Protein AF-A0A8T6VA55-F1 (afdb_monomer_lite)

Structure (mmCIF, N/CA/C/O backbone):
data_AF-A0A8T6VA55-F1
#
_entry.id   AF-A0A8T6VA55-F1
#
loop_
_atom_site.group_PDB
_atom_site.id
_atom_site.type_symbol
_atom_site.label_atom_id
_atom_site.label_alt_id
_atom_site.label_comp_id
_atom_site.label_asym_id
_atom_site.label_entity_id
_atom_site.label_seq_id
_atom_site.pdbx_PDB_ins_code
_atom_site.Cartn_x
_atom_site.Cartn_y
_atom_site.Cartn_z
_atom_site.occupancy
_atom_site.B_iso_or_equiv
_atom_site.auth_seq_id
_atom_site.auth_comp_id
_atom_site.auth_asym_id
_atom_site.auth_atom_id
_atom_site.pdbx_PDB_model_num
ATOM 1 N N . MET A 1 1 ? -7.781 -6.077 17.265 1.00 88.12 1 MET A N 1
ATOM 2 C CA . MET A 1 1 ? -7.934 -4.712 17.825 1.00 88.12 1 MET A CA 1
ATOM 3 C C . MET A 1 1 ? -7.706 -3.716 16.702 1.00 88.12 1 MET A C 1
ATOM 5 O O . MET A 1 1 ? -6.764 -3.920 15.947 1.00 88.12 1 MET A O 1
ATOM 9 N N . VAL A 1 2 ? -8.548 -2.685 16.577 1.00 96.50 2 VAL A N 1
ATOM 10 C CA . VAL A 1 2 ? -8.333 -1.606 15.598 1.00 96.50 2 VAL A CA 1
ATOM 11 C C . VAL A 1 2 ? -7.537 -0.477 16.244 1.00 96.50 2 VAL A C 1
ATOM 13 O O . VAL A 1 2 ? -7.795 -0.072 17.377 1.00 96.50 2 VAL A O 1
ATOM 16 N N . LEU A 1 3 ? -6.550 0.008 15.507 1.00 97.50 3 LEU A N 1
ATOM 17 C CA . LEU A 1 3 ? -5.638 1.072 15.885 1.00 97.50 3 LEU A CA 1
ATOM 18 C C . LEU A 1 3 ? -5.866 2.310 15.018 1.00 97.50 3 LEU A C 1
ATOM 20 O O . LEU A 1 3 ? -6.436 2.216 13.934 1.00 97.50 3 LEU A O 1
ATOM 24 N N . LYS A 1 4 ? -5.369 3.459 15.471 1.00 97.81 4 LYS A N 1
ATOM 25 C CA . LYS A 1 4 ? -5.382 4.737 14.760 1.00 97.81 4 LYS A CA 1
ATOM 26 C C . LYS A 1 4 ? -4.024 5.421 14.855 1.00 97.81 4 LYS A C 1
ATOM 28 O O . LYS A 1 4 ? -3.450 5.500 15.941 1.00 97.81 4 LYS A O 1
ATOM 33 N N . SER A 1 5 ? -3.524 5.949 13.739 1.00 97.69 5 SER A N 1
ATOM 34 C CA . SER A 1 5 ? -2.289 6.735 13.720 1.00 97.69 5 SER A CA 1
ATOM 35 C C . SER A 1 5 ? -2.478 8.102 14.384 1.00 97.69 5 SER A C 1
ATOM 37 O O . SER A 1 5 ? -3.449 8.824 14.127 1.00 97.69 5 SER A O 1
ATOM 39 N N . THR A 1 6 ? -1.526 8.494 15.226 1.00 96.88 6 THR A N 1
ATOM 40 C CA . THR A 1 6 ? -1.545 9.805 15.900 1.00 96.88 6 THR A CA 1
ATOM 41 C C . THR A 1 6 ? -0.960 10.926 15.043 1.00 96.88 6 THR A C 1
ATOM 43 O O . THR A 1 6 ? -1.236 12.100 15.296 1.00 96.88 6 THR A O 1
ATOM 46 N N . GLU A 1 7 ? -0.229 10.572 13.988 1.00 97.06 7 GLU A N 1
ATOM 47 C CA . GLU A 1 7 ? 0.457 11.474 13.066 1.00 97.06 7 GLU A CA 1
ATOM 48 C C . GLU A 1 7 ? 0.490 10.912 11.635 1.00 97.06 7 GLU A C 1
ATOM 50 O O . GLU A 1 7 ? 0.012 9.806 11.365 1.00 97.06 7 GLU A O 1
ATOM 55 N N . THR A 1 8 ? 1.039 11.693 10.705 1.00 97.12 8 THR A N 1
ATOM 56 C CA . THR A 1 8 ? 1.356 11.212 9.356 1.00 97.12 8 THR A CA 1
ATOM 57 C C . THR A 1 8 ? 2.496 10.203 9.433 1.00 97.12 8 THR A C 1
ATOM 59 O O . THR A 1 8 ? 3.525 10.472 10.050 1.00 97.12 8 THR A O 1
ATOM 62 N N . LEU A 1 9 ? 2.330 9.061 8.773 1.00 97.06 9 LEU A N 1
ATOM 63 C CA . LEU A 1 9 ? 3.313 7.986 8.742 1.00 97.06 9 LEU A CA 1
ATOM 64 C C . LEU A 1 9 ? 3.917 7.880 7.349 1.00 97.06 9 LEU A C 1
ATOM 66 O O . LEU A 1 9 ? 3.194 7.805 6.357 1.00 97.06 9 LEU A O 1
ATOM 70 N N . THR A 1 10 ? 5.241 7.815 7.277 1.00 96.31 10 THR A N 1
ATOM 71 C CA . THR A 1 10 ? 5.936 7.302 6.096 1.00 96.31 10 THR A CA 1
ATOM 72 C C . THR A 1 10 ? 6.077 5.796 6.272 1.00 96.31 10 THR A C 1
ATOM 74 O O . THR A 1 10 ? 6.850 5.348 7.110 1.00 96.31 10 THR A O 1
ATOM 77 N N . LEU A 1 11 ? 5.319 5.017 5.501 1.00 95.81 11 LEU A N 1
ATOM 78 C CA . LEU A 1 11 ? 5.334 3.550 5.580 1.00 95.81 11 LEU A CA 1
ATOM 79 C C . LEU A 1 11 ? 6.507 2.944 4.805 1.00 95.81 11 LEU A C 1
ATOM 81 O O . LEU A 1 11 ? 6.973 1.850 5.106 1.00 95.81 11 LEU A O 1
ATOM 85 N N . TRP A 1 12 ? 6.963 3.645 3.768 1.00 95.25 12 TRP A N 1
ATOM 86 C CA . TRP A 1 12 ? 8.089 3.238 2.940 1.00 95.25 12 TRP A CA 1
ATOM 87 C C . TRP A 1 12 ? 8.640 4.442 2.187 1.00 95.25 12 TRP A C 1
ATOM 89 O O . TRP A 1 12 ? 7.874 5.282 1.713 1.00 95.25 12 TRP A O 1
ATOM 99 N N . ARG A 1 13 ? 9.965 4.522 2.060 1.00 94.19 13 ARG A N 1
ATOM 100 C CA . ARG A 1 13 ? 10.652 5.555 1.283 1.00 94.19 13 ARG A CA 1
ATOM 101 C C . ARG A 1 13 ? 11.931 4.994 0.675 1.00 94.19 13 ARG A C 1
ATOM 103 O O . ARG A 1 13 ? 12.723 4.349 1.355 1.00 94.19 13 ARG A O 1
ATOM 110 N N . THR A 1 14 ? 12.141 5.285 -0.601 1.00 92.81 14 THR A N 1
ATOM 111 C CA . THR A 1 14 ? 13.383 5.045 -1.343 1.00 92.81 14 THR A CA 1
ATOM 112 C C . THR A 1 14 ? 13.629 6.214 -2.295 1.00 92.81 14 THR A C 1
ATOM 114 O O . THR A 1 14 ? 12.806 7.120 -2.397 1.00 92.81 14 THR A O 1
ATOM 117 N N . GLU A 1 15 ? 14.731 6.179 -3.041 1.00 92.00 15 GLU A N 1
ATOM 118 C CA . GLU A 1 15 ? 14.991 7.141 -4.123 1.00 92.00 15 GLU A CA 1
ATOM 119 C C . GLU A 1 15 ? 13.915 7.103 -5.218 1.00 92.00 15 GLU A C 1
ATOM 121 O O . GLU A 1 15 ? 13.651 8.117 -5.854 1.00 92.00 15 GLU A O 1
ATOM 126 N N . ARG A 1 16 ? 13.269 5.946 -5.423 1.00 93.44 16 ARG A N 1
ATOM 127 C CA . ARG A 1 16 ? 12.264 5.754 -6.476 1.00 93.44 16 ARG A CA 1
ATOM 128 C C . ARG A 1 16 ? 10.835 5.958 -6.013 1.00 93.44 16 ARG A C 1
ATOM 130 O O . ARG A 1 16 ? 9.933 5.883 -6.834 1.00 93.44 16 ARG A O 1
ATOM 137 N N . GLY A 1 17 ? 10.577 6.162 -4.729 1.00 95.62 17 GLY A N 1
ATOM 138 C CA . GLY A 1 17 ? 9.196 6.326 -4.311 1.00 95.62 17 GLY A CA 1
ATOM 139 C C . GLY A 1 17 ? 8.979 6.407 -2.823 1.00 95.62 17 GLY A C 1
ATOM 140 O O . GLY A 1 17 ? 9.885 6.228 -2.008 1.00 95.62 17 GLY A O 1
ATOM 141 N N . ILE A 1 18 ? 7.729 6.683 -2.489 1.00 97.19 18 ILE A N 1
ATOM 142 C CA . ILE A 1 18 ? 7.281 6.887 -1.129 1.00 97.19 18 ILE A CA 1
ATOM 143 C C . ILE A 1 18 ? 5.825 6.454 -0.968 1.00 97.19 18 ILE A C 1
ATOM 145 O O . ILE A 1 18 ? 4.995 6.671 -1.852 1.00 97.19 18 ILE A O 1
ATOM 149 N N . ILE A 1 19 ? 5.527 5.855 0.182 1.00 97.88 19 ILE A N 1
ATOM 150 C CA . ILE A 1 19 ? 4.168 5.596 0.651 1.00 97.88 19 ILE A CA 1
ATOM 151 C C . ILE A 1 19 ? 3.978 6.341 1.966 1.00 97.88 19 ILE A C 1
ATOM 153 O O . ILE A 1 19 ? 4.733 6.142 2.921 1.00 97.88 19 ILE A O 1
ATOM 157 N N . GLU A 1 20 ? 2.954 7.186 2.010 1.00 97.69 20 GLU A N 1
ATOM 158 C CA . GLU A 1 20 ? 2.579 7.962 3.191 1.00 97.69 20 GLU A CA 1
ATOM 159 C C . GLU A 1 20 ? 1.092 7.797 3.498 1.00 97.69 20 GLU A C 1
ATOM 161 O O . GLU A 1 20 ? 0.263 7.768 2.588 1.00 97.69 20 GLU A O 1
ATOM 166 N N . THR A 1 21 ? 0.754 7.753 4.784 1.00 97.94 21 THR A N 1
ATOM 167 C CA . THR A 1 21 ? -0.624 7.827 5.283 1.00 97.94 21 THR A CA 1
ATOM 168 C C . THR A 1 21 ? -0.768 9.007 6.224 1.00 97.94 21 THR A C 1
ATOM 170 O O . THR A 1 21 ? 0.132 9.291 7.011 1.00 97.94 21 THR A O 1
ATOM 173 N N . SER A 1 22 ? -1.899 9.696 6.182 1.00 97.44 22 SER A N 1
ATOM 174 C CA . SER A 1 22 ? -2.179 10.826 7.056 1.00 97.44 22 SER A CA 1
ATOM 175 C C . SER A 1 22 ? -2.389 10.384 8.503 1.00 97.44 22 SER A C 1
ATOM 177 O O . SER A 1 22 ? -2.628 9.209 8.804 1.00 97.44 22 SER A O 1
ATOM 179 N N . ARG A 1 23 ? -2.397 11.370 9.400 1.00 97.06 23 ARG A N 1
ATOM 180 C CA . ARG A 1 23 ? -2.996 11.233 10.731 1.00 97.06 23 ARG A CA 1
ATOM 181 C C . ARG A 1 23 ? -4.416 10.655 10.641 1.00 97.06 23 ARG A C 1
ATOM 183 O O . ARG A 1 23 ? -5.108 10.874 9.643 1.00 97.06 23 ARG A O 1
ATOM 190 N N . ASN A 1 24 ? -4.832 9.967 11.704 1.00 96.94 24 ASN A N 1
ATOM 191 C CA . ASN A 1 24 ? -6.124 9.297 11.851 1.00 96.94 24 ASN A CA 1
ATOM 192 C C . ASN A 1 24 ? -6.327 8.102 10.911 1.00 96.94 24 ASN A C 1
ATOM 194 O O . ASN A 1 24 ? -7.449 7.643 10.750 1.00 96.94 24 ASN A O 1
ATOM 198 N N . THR A 1 25 ? -5.265 7.569 10.307 1.00 97.94 25 THR A N 1
ATOM 199 C CA . THR A 1 25 ? -5.362 6.332 9.525 1.00 97.94 25 THR A CA 1
ATOM 200 C C . THR A 1 25 ? -5.632 5.169 10.468 1.00 97.94 25 THR A C 1
ATOM 202 O O . THR A 1 25 ? -4.888 4.968 11.431 1.00 97.94 25 THR A O 1
ATOM 205 N N . LEU A 1 26 ? -6.688 4.409 10.193 1.00 98.25 26 LEU A N 1
ATOM 206 C CA . LEU A 1 26 ? -6.997 3.183 10.907 1.00 98.25 26 LEU A CA 1
ATOM 207 C C . LEU A 1 26 ? -6.053 2.067 10.472 1.00 98.25 26 LEU A C 1
ATOM 209 O O . LEU A 1 26 ? -5.676 1.985 9.301 1.00 98.25 26 LEU A O 1
ATOM 213 N N . ALA A 1 27 ? -5.697 1.195 11.408 1.00 97.75 27 ALA A N 1
ATOM 214 C CA . ALA A 1 27 ? -4.844 0.049 11.154 1.00 97.75 27 ALA A CA 1
ATOM 215 C C . ALA A 1 27 ? -5.334 -1.195 11.904 1.00 97.75 27 ALA A C 1
ATOM 217 O O . ALA A 1 27 ? -5.744 -1.114 13.062 1.00 97.75 27 ALA A O 1
ATOM 218 N N . ILE A 1 28 ? -5.251 -2.355 11.260 1.00 96.88 28 ILE A N 1
ATOM 219 C CA . ILE A 1 28 ? -5.388 -3.666 11.901 1.00 96.88 28 ILE A CA 1
ATOM 220 C C . ILE A 1 28 ? -4.027 -4.358 11.805 1.00 96.88 28 ILE A C 1
ATOM 222 O O . ILE A 1 28 ? -3.540 -4.541 10.687 1.00 96.88 28 ILE A O 1
ATOM 226 N N . PRO A 1 29 ? -3.390 -4.709 12.937 1.00 94.75 29 PRO A N 1
ATOM 227 C CA . PRO A 1 29 ? -2.166 -5.503 12.935 1.00 94.75 29 PRO A CA 1
ATOM 228 C C . PRO A 1 29 ? -2.357 -6.830 12.200 1.00 94.75 29 PRO A C 1
ATOM 230 O O . PRO A 1 29 ? -3.365 -7.507 12.398 1.00 94.75 29 PRO A O 1
ATOM 233 N N . LEU A 1 30 ? -1.376 -7.208 11.383 1.00 90.81 30 LEU A N 1
ATOM 234 C CA . LEU A 1 30 ? -1.287 -8.536 10.786 1.00 90.81 30 LEU A CA 1
ATOM 235 C C . LEU A 1 30 ? -0.238 -9.351 11.531 1.00 90.81 30 LEU A C 1
ATOM 237 O O . LEU A 1 30 ? 0.942 -8.990 11.548 1.00 90.81 30 LEU A O 1
ATOM 241 N N . GLU A 1 31 ? -0.677 -10.460 12.114 1.00 85.56 31 GLU A N 1
ATOM 242 C CA . GLU A 1 31 ? 0.183 -11.394 12.829 1.00 85.56 31 GLU A CA 1
ATOM 243 C C . GLU A 1 31 ? 0.430 -12.651 11.991 1.00 85.56 31 GLU A C 1
ATOM 245 O O . GLU A 1 31 ? -0.489 -13.227 11.408 1.00 85.56 31 GLU A O 1
ATOM 250 N N . LEU A 1 32 ? 1.688 -13.079 11.930 1.00 77.94 32 LEU A N 1
ATOM 251 C CA . LEU A 1 32 ? 2.113 -14.330 11.318 1.00 77.94 32 LEU A CA 1
ATOM 252 C C . LEU A 1 32 ? 3.119 -15.012 12.250 1.00 77.94 32 LEU A C 1
ATOM 254 O O . LEU A 1 32 ? 4.078 -14.378 12.681 1.00 77.94 32 LEU A O 1
ATOM 258 N N . ASP A 1 33 ? 2.911 -16.296 12.558 1.00 78.50 33 ASP A N 1
ATOM 259 C CA . ASP A 1 33 ? 3.751 -17.063 13.494 1.00 78.50 33 ASP A CA 1
ATOM 260 C C . ASP A 1 33 ? 3.975 -16.327 14.843 1.00 78.50 33 ASP A C 1
ATOM 262 O O . ASP A 1 33 ? 5.105 -16.222 15.329 1.00 78.50 33 ASP A O 1
ATOM 266 N N . ASP A 1 34 ? 2.896 -15.773 15.418 1.00 78.62 34 ASP A N 1
ATOM 267 C CA . ASP A 1 34 ? 2.873 -14.984 16.667 1.00 78.62 34 ASP A CA 1
ATOM 268 C C . ASP A 1 34 ? 3.738 -13.705 16.643 1.00 78.62 34 ASP A C 1
ATOM 270 O O . ASP A 1 34 ? 4.167 -13.192 17.683 1.00 78.62 34 ASP A O 1
ATOM 274 N N . ARG A 1 35 ? 4.027 -13.174 15.449 1.00 81.75 35 ARG A N 1
ATOM 275 C CA . ARG A 1 35 ? 4.759 -11.916 15.250 1.00 81.75 35 ARG A CA 1
ATOM 276 C C . ARG A 1 35 ? 3.945 -10.950 14.417 1.00 81.75 35 ARG A C 1
ATOM 278 O O . ARG A 1 35 ? 3.377 -11.331 13.400 1.00 81.75 35 ARG A O 1
ATOM 285 N N . GLN A 1 36 ? 3.947 -9.681 14.808 1.00 86.81 36 GLN A N 1
ATOM 286 C CA . GLN A 1 36 ? 3.352 -8.632 13.994 1.00 86.81 36 GLN A CA 1
ATOM 287 C C . GLN A 1 36 ? 4.261 -8.326 12.793 1.00 86.81 36 GLN A C 1
ATOM 289 O O . GLN A 1 36 ? 5.315 -7.711 12.941 1.00 86.81 36 GLN A O 1
ATOM 294 N N . GLU A 1 37 ? 3.844 -8.746 11.602 1.00 87.62 37 GLU A N 1
ATOM 295 C CA . GLU A 1 37 ? 4.633 -8.657 10.361 1.00 87.62 37 GLU A CA 1
ATOM 296 C C . GLU A 1 37 ? 4.083 -7.590 9.397 1.00 87.62 37 GLU A C 1
ATOM 298 O O . GLU A 1 37 ? 4.602 -7.396 8.294 1.00 87.62 37 GLU A O 1
ATOM 303 N N . GLY A 1 38 ? 3.011 -6.896 9.786 1.00 93.00 38 GLY A N 1
ATOM 304 C CA . GLY A 1 38 ? 2.358 -5.939 8.912 1.00 93.00 38 GLY A CA 1
ATOM 305 C C . GLY A 1 38 ? 1.105 -5.303 9.489 1.00 93.00 38 GLY A C 1
ATOM 306 O O . GLY A 1 38 ? 0.780 -5.457 10.666 1.00 93.00 38 GLY A O 1
ATOM 307 N N . TYR A 1 39 ? 0.395 -4.601 8.615 1.00 96.31 39 TYR A N 1
ATOM 308 C CA . TYR A 1 39 ? -0.873 -3.951 8.913 1.00 96.31 39 TYR A CA 1
ATOM 309 C C . TYR A 1 39 ? -1.772 -3.932 7.678 1.00 96.31 39 TYR A C 1
ATOM 311 O O . TYR A 1 39 ? -1.299 -3.857 6.541 1.00 96.31 39 TYR A O 1
ATOM 319 N N . ILE A 1 40 ? -3.078 -3.909 7.918 1.00 97.19 40 ILE A N 1
ATOM 320 C CA . ILE A 1 40 ? -4.065 -3.426 6.953 1.00 97.19 40 ILE A CA 1
ATOM 321 C C . ILE A 1 40 ? -4.450 -2.011 7.355 1.00 97.19 40 ILE A C 1
ATOM 323 O O . ILE A 1 40 ? -4.856 -1.784 8.491 1.00 97.19 40 ILE A O 1
ATOM 327 N N . PHE A 1 41 ? -4.324 -1.070 6.426 1.00 97.62 41 PHE A N 1
ATOM 328 C CA . PHE A 1 41 ? -4.565 0.350 6.642 1.00 97.62 41 PHE A CA 1
ATOM 329 C C . PHE A 1 41 ? -5.834 0.820 5.944 1.00 97.62 41 PHE A C 1
ATOM 331 O O . PHE A 1 41 ? -6.104 0.408 4.818 1.00 97.62 41 PHE A O 1
ATOM 338 N N . GLN A 1 42 ? -6.549 1.754 6.573 1.00 96.81 42 GLN A N 1
ATOM 339 C CA . GLN A 1 42 ? -7.610 2.538 5.946 1.00 96.81 42 GLN A CA 1
ATOM 340 C C . GLN A 1 42 ? -7.531 3.995 6.403 1.00 96.81 42 GLN A C 1
ATOM 342 O O . GLN A 1 42 ? -7.636 4.302 7.586 1.00 96.81 42 GLN A O 1
ATOM 347 N N . GLY A 1 43 ? -7.375 4.912 5.457 1.00 95.25 43 GLY A N 1
ATOM 348 C CA . GLY A 1 43 ? -7.248 6.339 5.731 1.00 95.25 43 GLY A CA 1
ATOM 349 C C . GLY A 1 43 ? -6.928 7.097 4.455 1.00 95.25 43 GLY A C 1
ATOM 350 O O . GLY A 1 43 ? -7.044 6.537 3.368 1.00 95.25 43 GLY A O 1
ATOM 351 N N . ARG A 1 44 ? -6.510 8.359 4.577 1.00 96.69 44 ARG A N 1
ATOM 352 C CA . ARG A 1 44 ? -5.976 9.112 3.437 1.00 96.69 44 ARG A CA 1
ATOM 353 C C . ARG A 1 44 ? -4.482 8.865 3.330 1.00 96.69 44 ARG A C 1
ATOM 355 O O . ARG A 1 44 ? -3.766 8.906 4.324 1.00 96.69 44 ARG A O 1
ATOM 362 N N . GLY A 1 45 ? -3.987 8.674 2.124 1.00 96.56 45 GLY A N 1
ATOM 363 C CA . GLY A 1 45 ? -2.568 8.495 1.877 1.00 96.56 45 GLY A CA 1
ATOM 364 C C . GLY A 1 45 ? -2.225 8.682 0.415 1.00 96.56 45 GLY A C 1
ATOM 365 O O . GLY A 1 45 ? -3.080 9.015 -0.406 1.00 96.56 45 GLY A O 1
ATOM 366 N N . LYS A 1 46 ? -0.961 8.454 0.089 1.00 97.62 46 LYS A N 1
ATOM 367 C CA . LYS A 1 46 ? -0.480 8.484 -1.287 1.00 97.62 46 LYS A CA 1
ATOM 368 C C . LYS A 1 46 ? 0.636 7.472 -1.498 1.00 97.62 46 LYS A C 1
ATOM 370 O O . LYS A 1 46 ? 1.462 7.248 -0.613 1.00 97.62 46 LYS A O 1
ATOM 375 N N . LEU A 1 47 ? 0.670 6.923 -2.700 1.00 97.81 47 LEU A N 1
ATOM 376 C CA . LEU A 1 47 ? 1.819 6.254 -3.288 1.00 97.81 47 LEU A CA 1
ATOM 377 C C . LEU A 1 47 ? 2.345 7.156 -4.402 1.00 97.81 47 LEU A C 1
ATOM 379 O O . LEU A 1 47 ? 1.593 7.512 -5.308 1.00 97.81 47 LEU A O 1
ATOM 383 N N . LEU A 1 48 ? 3.630 7.488 -4.335 1.00 97.88 48 LEU A N 1
ATOM 384 C CA . LEU A 1 48 ? 4.369 8.099 -5.435 1.00 97.88 48 LEU A CA 1
ATOM 385 C C . LEU A 1 48 ? 5.500 7.150 -5.812 1.00 97.88 48 LEU A C 1
ATOM 387 O O . LEU A 1 48 ? 6.266 6.730 -4.941 1.00 97.88 48 LEU A O 1
ATOM 391 N N . LEU A 1 49 ? 5.599 6.798 -7.088 1.00 97.25 49 LEU A N 1
ATOM 392 C CA . LEU A 1 49 ? 6.590 5.852 -7.580 1.00 97.25 49 LEU A CA 1
ATOM 393 C C . LEU A 1 49 ? 7.105 6.284 -8.951 1.00 97.25 49 LEU A C 1
ATOM 395 O O . LEU A 1 49 ? 6.348 6.394 -9.912 1.00 97.25 49 LEU A O 1
ATOM 399 N N . ASP A 1 50 ? 8.409 6.480 -9.050 1.00 95.25 50 ASP A N 1
ATOM 400 C CA . ASP A 1 50 ? 9.110 6.649 -10.310 1.00 95.25 50 ASP A CA 1
ATOM 401 C C . ASP A 1 50 ? 9.259 5.286 -11.002 1.00 95.25 50 ASP A C 1
ATOM 403 O O . ASP A 1 50 ? 10.087 4.448 -10.618 1.00 95.25 50 ASP A O 1
ATOM 407 N N . THR A 1 51 ? 8.428 5.075 -12.026 1.00 94.31 51 THR A N 1
ATOM 408 C CA . THR A 1 51 ? 8.494 3.907 -12.913 1.00 94.31 51 THR A CA 1
ATOM 409 C C . THR A 1 51 ? 9.030 4.236 -14.306 1.00 94.31 51 THR A C 1
ATOM 411 O O . THR A 1 51 ? 8.759 3.508 -15.263 1.00 94.31 51 THR A O 1
ATOM 414 N N . ILE A 1 52 ? 9.790 5.327 -14.433 1.00 92.44 52 ILE A N 1
ATOM 415 C CA . ILE A 1 52 ? 10.414 5.735 -15.689 1.00 92.44 52 ILE A CA 1
ATOM 416 C C . ILE A 1 52 ? 11.715 4.947 -15.898 1.00 92.44 52 ILE A C 1
ATOM 418 O O . ILE A 1 52 ? 12.552 4.802 -15.003 1.00 92.44 52 ILE A O 1
ATOM 422 N N . ALA A 1 53 ? 11.870 4.405 -17.104 1.00 91.56 53 ALA A N 1
ATOM 423 C CA . ALA A 1 53 ? 13.077 3.746 -17.571 1.00 91.56 53 ALA A CA 1
ATOM 424 C C . ALA A 1 53 ? 13.866 4.710 -18.466 1.00 91.56 53 ALA A C 1
ATOM 426 O O . ALA A 1 53 ? 13.406 5.076 -19.546 1.00 91.56 53 ALA A O 1
ATOM 427 N N . GLU A 1 54 ? 15.057 5.109 -18.030 1.00 90.12 54 GLU A N 1
ATOM 428 C CA . GLU A 1 54 ? 15.981 5.904 -18.843 1.00 90.12 54 GLU A CA 1
ATOM 429 C C . GLU A 1 54 ? 16.733 4.996 -19.818 1.00 90.12 54 GLU A C 1
ATOM 431 O O . GLU A 1 54 ? 17.264 3.968 -19.414 1.00 90.12 54 GLU A O 1
ATOM 436 N N . THR A 1 55 ? 16.786 5.347 -21.096 1.00 88.12 55 THR A N 1
ATOM 437 C CA . THR A 1 55 ? 17.486 4.596 -22.148 1.00 88.12 55 THR A CA 1
ATOM 438 C C . THR A 1 55 ? 18.372 5.536 -22.961 1.00 88.12 55 THR A C 1
ATOM 440 O O . THR A 1 55 ? 18.216 6.755 -22.891 1.00 88.12 55 THR A O 1
ATOM 443 N N . ASP A 1 56 ? 19.255 4.976 -23.789 1.00 87.25 56 ASP A N 1
ATOM 444 C CA . ASP A 1 56 ? 20.095 5.762 -24.704 1.00 87.25 56 ASP A CA 1
ATOM 445 C C . ASP A 1 56 ? 19.268 6.571 -25.727 1.00 87.25 56 ASP A C 1
ATOM 447 O O . ASP A 1 56 ? 19.739 7.581 -26.248 1.00 87.25 56 ASP A O 1
ATOM 451 N N . GLU A 1 57 ? 18.026 6.155 -25.999 1.00 85.69 57 GLU A N 1
ATOM 452 C CA . GLU A 1 57 ? 17.101 6.823 -26.926 1.00 85.69 57 GLU A CA 1
ATOM 453 C C . GLU A 1 57 ? 16.164 7.825 -26.225 1.00 85.69 57 GLU A C 1
ATOM 455 O O . GLU A 1 57 ? 15.391 8.525 -26.882 1.00 85.69 57 GLU A O 1
ATOM 460 N N . GLY A 1 58 ? 16.232 7.922 -24.893 1.00 88.75 58 GLY A N 1
ATOM 461 C CA . GLY A 1 58 ? 15.371 8.773 -24.074 1.00 88.75 58 GLY A CA 1
ATOM 462 C C . GLY A 1 58 ? 14.695 8.020 -22.928 1.00 88.75 58 GLY A C 1
ATOM 463 O O . GLY A 1 58 ? 15.053 6.893 -22.598 1.00 88.75 58 GLY A O 1
ATOM 464 N N . ALA A 1 59 ? 13.712 8.651 -22.290 1.00 91.06 59 ALA A N 1
ATOM 465 C CA . ALA A 1 59 ? 13.003 8.090 -21.141 1.00 91.06 59 ALA A CA 1
ATOM 466 C C . ALA A 1 59 ? 11.636 7.518 -21.547 1.00 91.06 59 ALA A C 1
ATOM 468 O O . ALA A 1 59 ? 10.866 8.186 -22.239 1.00 91.06 59 ALA A O 1
ATOM 469 N N . VAL A 1 60 ? 11.319 6.304 -21.088 1.00 91.12 60 VAL A N 1
ATOM 470 C CA . VAL A 1 60 ? 10.047 5.620 -21.371 1.00 91.12 60 VAL A CA 1
ATOM 471 C C . VAL A 1 60 ? 9.323 5.271 -20.074 1.00 91.12 60 VAL A C 1
ATOM 473 O O . VAL A 1 60 ? 9.932 4.828 -19.103 1.00 91.12 60 VAL A O 1
ATOM 476 N N . GLY A 1 61 ? 8.003 5.443 -20.066 1.00 89.44 61 GLY A N 1
ATOM 477 C CA . GLY A 1 61 ? 7.143 5.186 -18.914 1.00 89.44 61 GLY A CA 1
ATOM 478 C C . GLY A 1 61 ? 6.547 6.460 -18.325 1.00 89.44 61 GLY A C 1
ATOM 479 O O . GLY A 1 61 ? 6.654 7.549 -18.888 1.00 89.44 61 GLY A O 1
ATOM 480 N N . LYS A 1 62 ? 5.861 6.307 -17.194 1.00 92.25 62 LYS A N 1
ATOM 481 C CA . LYS A 1 62 ? 5.246 7.400 -16.434 1.00 92.25 62 LYS A CA 1
ATOM 482 C C . LYS A 1 62 ? 5.443 7.139 -14.952 1.00 92.25 62 LYS A C 1
ATOM 484 O O . LYS A 1 62 ? 5.563 5.984 -14.556 1.00 92.25 62 LYS A O 1
ATOM 489 N N . SER A 1 63 ? 5.451 8.185 -14.139 1.00 94.88 63 SER A N 1
ATOM 490 C CA . SER A 1 63 ? 5.348 8.021 -12.691 1.00 94.88 63 SER A CA 1
ATOM 491 C C . SER A 1 63 ? 3.966 7.491 -12.319 1.00 94.88 63 SER A C 1
ATOM 493 O O . SER A 1 63 ? 2.968 7.803 -12.974 1.00 94.88 63 SER A O 1
ATOM 495 N N . VAL A 1 64 ? 3.911 6.689 -11.264 1.00 95.88 64 VAL A N 1
ATOM 496 C CA . VAL A 1 64 ? 2.666 6.245 -10.646 1.00 95.88 64 VAL A CA 1
ATOM 497 C C . VAL A 1 64 ? 2.387 7.156 -9.465 1.00 95.88 64 VAL A C 1
ATOM 499 O O . VAL A 1 64 ? 3.180 7.240 -8.527 1.00 95.88 64 VAL A O 1
ATOM 502 N N . GLU A 1 65 ? 1.233 7.805 -9.508 1.00 96.31 65 GLU A N 1
ATOM 503 C CA . GLU A 1 65 ? 0.690 8.590 -8.410 1.00 96.31 65 GLU A CA 1
ATOM 504 C C . GLU A 1 65 ? -0.683 8.022 -8.076 1.00 96.31 65 GLU A C 1
ATOM 506 O O . GLU A 1 65 ? -1.556 7.931 -8.941 1.00 96.31 65 GLU A O 1
ATOM 511 N N . LYS A 1 66 ? -0.865 7.578 -6.833 1.00 95.00 66 LYS A N 1
ATOM 512 C CA . LYS A 1 66 ? -2.117 6.965 -6.389 1.00 95.00 66 LYS A CA 1
ATOM 513 C C . LYS A 1 66 ? -2.519 7.529 -5.043 1.00 95.00 66 LYS A C 1
ATOM 515 O O . LYS A 1 66 ? -1.765 7.425 -4.078 1.00 95.00 66 LYS A O 1
ATOM 520 N N . GLU A 1 67 ? -3.727 8.071 -4.968 1.00 96.00 67 GLU A N 1
ATOM 521 C CA . GLU A 1 67 ? -4.357 8.382 -3.692 1.00 96.00 67 GLU A CA 1
ATOM 522 C C . GLU A 1 67 ? -4.827 7.093 -3.018 1.00 96.00 67 GLU A C 1
ATOM 524 O O . GLU A 1 67 ? -5.519 6.260 -3.610 1.00 96.00 67 GLU A O 1
ATOM 529 N N . LEU A 1 68 ? -4.456 6.930 -1.754 1.00 95.31 68 LEU A N 1
ATOM 530 C CA . LEU A 1 68 ? -4.849 5.794 -0.935 1.00 95.31 68 LEU A CA 1
ATOM 531 C C . LEU A 1 68 ? -6.042 6.228 -0.090 1.00 95.31 68 LEU A C 1
ATOM 533 O O . LEU A 1 68 ? -5.898 7.064 0.795 1.00 95.31 68 LEU A O 1
ATOM 537 N N . HIS A 1 69 ? -7.217 5.699 -0.416 1.00 92.75 69 HIS A N 1
ATOM 538 C CA . HIS A 1 69 ? -8.471 5.931 0.314 1.00 92.75 69 HIS A CA 1
ATOM 539 C C . HIS A 1 69 ? -9.269 4.637 0.546 1.00 92.75 69 HIS A C 1
ATOM 541 O O . HIS A 1 69 ? -10.289 4.652 1.233 1.00 92.75 69 HIS A O 1
ATOM 547 N N . ARG A 1 70 ? -8.831 3.529 -0.064 1.00 93.25 70 ARG A N 1
ATOM 548 C CA . ARG A 1 70 ? -9.377 2.178 0.117 1.00 93.25 70 ARG A CA 1
ATOM 549 C C . ARG A 1 70 ? -8.433 1.357 0.993 1.00 93.25 70 ARG A C 1
ATOM 551 O O . ARG A 1 70 ? -7.242 1.695 1.030 1.00 93.25 70 ARG A O 1
ATOM 558 N N . PRO A 1 71 ? -8.923 0.265 1.609 1.00 95.25 71 PRO A N 1
ATOM 559 C CA . PRO A 1 71 ? -8.074 -0.577 2.421 1.00 95.25 71 PRO A CA 1
ATOM 560 C C . PRO A 1 71 ? -6.893 -1.101 1.611 1.00 95.25 71 PRO A C 1
ATOM 562 O O . PRO A 1 71 ? -7.035 -1.510 0.454 1.00 95.25 71 PRO A O 1
ATOM 565 N N . PHE A 1 72 ? -5.711 -1.070 2.212 1.00 96.88 72 PHE A N 1
ATOM 566 C CA . PHE A 1 72 ? -4.507 -1.606 1.596 1.00 96.88 72 PHE A CA 1
ATOM 567 C C . PHE A 1 72 ? -3.643 -2.303 2.636 1.00 96.88 72 PHE A C 1
ATOM 569 O O . PHE A 1 72 ? -3.680 -1.993 3.826 1.00 96.88 72 PHE A O 1
ATOM 576 N N . LEU A 1 73 ? -2.866 -3.268 2.170 1.00 95.81 73 LEU A N 1
ATOM 577 C CA . LEU A 1 73 ? -2.062 -4.130 3.016 1.00 95.81 73 LEU A CA 1
ATOM 578 C C . LEU A 1 73 ? -0.588 -3.731 2.937 1.00 95.81 73 LEU A C 1
ATOM 580 O O . LEU A 1 73 ? -0.094 -3.376 1.864 1.00 95.81 73 LEU A O 1
ATOM 584 N N . MET A 1 74 ? 0.117 -3.875 4.056 1.00 95.12 74 MET A N 1
ATOM 585 C CA . MET A 1 74 ? 1.571 -3.813 4.167 1.00 95.12 74 MET A CA 1
ATOM 586 C C . MET A 1 74 ? 2.092 -5.038 4.928 1.00 95.12 74 MET A C 1
ATOM 588 O O . MET A 1 74 ? 1.616 -5.318 6.021 1.00 95.12 74 MET A O 1
ATOM 592 N N . PHE A 1 75 ? 3.126 -5.692 4.395 1.00 91.69 75 PHE A N 1
ATOM 593 C CA . PHE A 1 75 ? 4.082 -6.507 5.152 1.00 91.69 75 PHE A CA 1
ATOM 594 C C . PHE A 1 75 ? 5.445 -5.839 5.149 1.00 91.69 75 PHE A C 1
ATOM 596 O O . PHE A 1 75 ? 5.845 -5.267 4.132 1.00 91.69 75 PHE A O 1
ATOM 603 N N . GLY A 1 76 ? 6.189 -5.982 6.236 1.00 87.56 76 GLY A N 1
ATOM 604 C CA . GLY A 1 76 ? 7.575 -5.546 6.323 1.00 87.56 76 GLY A CA 1
ATOM 605 C C . GLY A 1 76 ? 7.958 -5.164 7.742 1.00 87.56 76 GLY A C 1
ATOM 606 O O . GLY A 1 76 ? 7.278 -5.516 8.700 1.00 87.56 76 GLY A O 1
ATOM 607 N N . ASP A 1 77 ? 9.050 -4.416 7.858 1.00 83.50 77 ASP A N 1
ATOM 608 C CA . ASP A 1 77 ? 9.460 -3.856 9.139 1.00 83.50 77 ASP A CA 1
ATOM 609 C C . ASP A 1 77 ? 8.380 -2.900 9.663 1.00 83.50 77 ASP A C 1
ATOM 611 O O . ASP A 1 77 ? 7.950 -1.978 8.963 1.00 83.50 77 ASP A O 1
ATOM 615 N N . THR A 1 78 ? 7.916 -3.164 10.881 1.00 87.50 78 THR A N 1
ATOM 616 C CA . THR A 1 78 ? 6.897 -2.358 11.546 1.00 87.50 78 THR A CA 1
ATOM 617 C C . THR A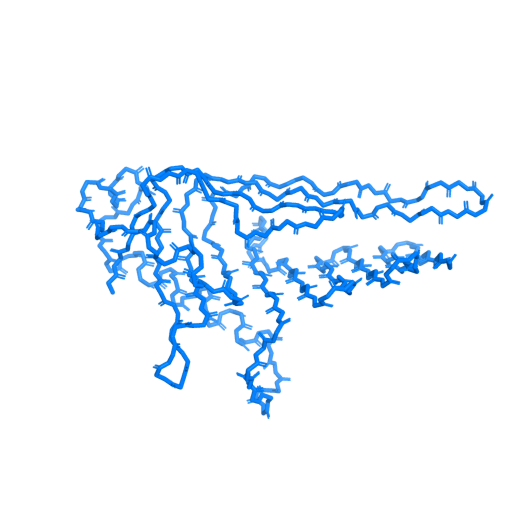 1 78 ? 7.442 -1.602 12.750 1.00 87.50 78 THR A C 1
ATOM 619 O O . THR A 1 78 ? 6.726 -0.729 13.240 1.00 87.50 78 THR A O 1
ATOM 622 N N . GLU A 1 79 ? 8.677 -1.871 13.203 1.00 85.50 79 GLU A N 1
ATOM 623 C CA . GLU A 1 79 ? 9.216 -1.414 14.496 1.00 85.50 79 GLU A CA 1
ATOM 624 C C . GLU A 1 79 ? 9.059 0.102 14.691 1.00 85.50 79 GLU A C 1
ATOM 626 O O . GLU A 1 79 ? 8.592 0.556 15.738 1.00 85.50 79 GLU A O 1
ATOM 631 N N . GLU A 1 80 ? 9.360 0.888 13.654 1.00 85.56 80 GLU A N 1
ATOM 632 C CA . GLU A 1 80 ? 9.298 2.353 13.706 1.00 85.56 80 GLU A CA 1
ATOM 633 C C . GLU A 1 80 ? 7.875 2.924 13.786 1.00 85.56 80 GLU A C 1
ATOM 635 O O . GLU A 1 80 ? 7.684 4.039 14.289 1.00 85.56 80 GLU A O 1
ATOM 640 N N . ILE A 1 81 ? 6.875 2.201 13.269 1.00 90.88 81 ILE A N 1
ATOM 641 C CA . ILE A 1 81 ? 5.492 2.688 13.196 1.00 90.88 81 ILE A CA 1
ATOM 642 C C . ILE A 1 81 ? 4.610 2.148 14.321 1.00 90.88 81 ILE A C 1
ATOM 644 O O . ILE A 1 81 ? 3.634 2.815 14.658 1.00 90.88 81 ILE A O 1
ATOM 648 N N . GLN A 1 82 ? 4.952 1.016 14.956 1.00 89.88 82 GLN A N 1
ATOM 649 C CA . GLN A 1 82 ? 4.105 0.414 16.003 1.00 89.88 82 GLN A CA 1
ATOM 650 C C . GLN A 1 82 ? 3.803 1.395 17.144 1.00 89.88 82 GLN A C 1
ATOM 652 O O . GLN A 1 82 ? 2.681 1.464 17.639 1.00 89.88 82 GLN A O 1
ATOM 657 N N . GLN A 1 83 ? 4.796 2.200 17.527 1.00 91.56 83 GLN A N 1
ATOM 658 C CA . GLN A 1 83 ? 4.705 3.151 18.641 1.00 91.56 83 GLN A CA 1
ATOM 659 C C . GLN A 1 83 ? 3.851 4.391 18.326 1.00 91.56 83 GLN A C 1
ATOM 661 O O . GLN A 1 83 ? 3.585 5.200 19.211 1.00 91.56 83 GLN A O 1
ATOM 666 N N . ARG A 1 84 ? 3.428 4.560 17.068 1.00 95.31 84 ARG A N 1
ATOM 667 C CA . ARG A 1 84 ? 2.687 5.735 16.577 1.00 95.31 84 ARG A CA 1
ATOM 668 C C . ARG A 1 84 ? 1.185 5.470 16.449 1.00 95.31 84 ARG A C 1
ATOM 670 O O . ARG A 1 84 ? 0.447 6.283 15.886 1.00 95.31 84 ARG A O 1
ATOM 677 N N . PHE A 1 85 ? 0.741 4.331 16.971 1.00 96.75 85 PHE A N 1
ATOM 678 C CA . PHE A 1 85 ? -0.651 3.923 17.005 1.00 96.75 85 PHE A CA 1
ATOM 679 C C . PHE A 1 85 ? -1.228 4.006 18.415 1.00 96.75 85 PHE A C 1
ATOM 681 O O . PHE A 1 85 ? -0.563 3.713 19.406 1.00 96.75 85 PHE A O 1
ATOM 688 N N . VAL A 1 86 ? -2.506 4.361 18.487 1.00 97.25 86 VAL A N 1
ATOM 689 C CA . VAL A 1 86 ? -3.342 4.258 19.689 1.00 97.25 86 VAL A CA 1
ATOM 690 C C . VAL A 1 86 ? -4.589 3.434 19.365 1.00 97.25 86 VAL A C 1
ATOM 692 O O . VAL A 1 86 ? -4.935 3.332 18.188 1.00 97.25 86 VAL A O 1
ATOM 695 N N . PRO A 1 87 ? -5.284 2.840 20.350 1.00 97.44 87 PRO A N 1
ATOM 696 C CA . PRO A 1 87 ? -6.581 2.214 20.102 1.00 97.44 87 PRO A CA 1
ATOM 697 C C . PRO A 1 87 ? -7.555 3.194 19.432 1.00 97.44 87 PRO A C 1
ATOM 699 O O . PRO A 1 87 ? -7.626 4.360 19.827 1.00 97.44 87 PRO A O 1
ATOM 702 N N . ALA A 1 88 ? -8.276 2.727 18.413 1.00 97.56 88 ALA A N 1
ATOM 703 C CA . ALA A 1 88 ? -9.314 3.520 17.757 1.00 97.56 88 ALA A CA 1
ATOM 704 C C . ALA A 1 88 ? -10.606 3.523 18.587 1.00 97.56 88 ALA A C 1
ATOM 706 O O . ALA A 1 88 ? -10.947 2.512 19.206 1.00 97.56 88 ALA A O 1
ATOM 707 N N . SER A 1 89 ? -11.329 4.644 18.582 1.00 96.69 89 SER A N 1
ATOM 708 C CA . SER A 1 89 ? -12.675 4.736 19.155 1.00 96.69 89 SER A CA 1
ATOM 709 C C . SER A 1 89 ? -13.762 4.377 18.132 1.00 96.69 89 SER A C 1
ATOM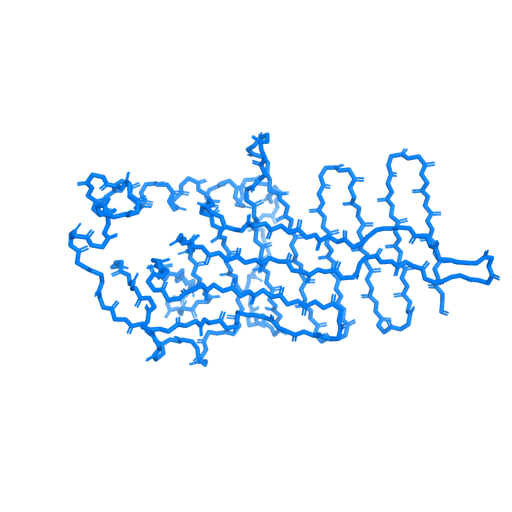 711 O O . SER A 1 89 ? -13.498 4.206 16.939 1.00 96.69 89 SER A O 1
ATOM 713 N N . GLU A 1 90 ? -15.011 4.266 18.591 1.00 95.81 90 GLU A N 1
ATOM 714 C CA . GLU A 1 90 ? -16.164 4.071 17.701 1.00 95.81 90 GLU A CA 1
ATOM 715 C C . GLU A 1 90 ? -16.401 5.290 16.794 1.00 95.81 90 GLU A C 1
ATOM 717 O O . GLU A 1 90 ? -16.784 5.138 15.630 1.00 95.81 90 GLU A O 1
ATOM 722 N N . GLU A 1 91 ? -16.118 6.500 17.287 1.00 96.50 91 GLU A N 1
ATOM 723 C CA . GLU A 1 91 ? -16.176 7.725 16.488 1.00 96.50 91 GLU A CA 1
ATOM 724 C C . GLU A 1 91 ? -15.157 7.695 15.345 1.00 96.50 91 GLU A C 1
ATOM 726 O O . GLU A 1 91 ? -15.515 8.014 14.214 1.00 96.50 91 GLU A O 1
ATOM 731 N N . ASP A 1 92 ? -13.928 7.231 15.601 1.00 96.94 92 ASP A N 1
ATOM 732 C CA . ASP A 1 92 ? -12.886 7.115 14.571 1.00 96.94 92 ASP A CA 1
ATOM 733 C C . ASP A 1 92 ? -13.308 6.177 13.423 1.00 96.94 92 ASP A C 1
ATOM 735 O O . ASP A 1 92 ? -13.058 6.445 12.246 1.00 96.94 92 ASP A O 1
ATOM 739 N N . LEU A 1 93 ? -13.973 5.068 13.764 1.00 96.12 93 LEU A N 1
ATOM 740 C CA . LEU A 1 93 ? -14.534 4.122 12.795 1.00 96.12 93 LEU A CA 1
ATOM 741 C C . LEU A 1 93 ? -15.668 4.760 11.984 1.00 96.12 93 LEU A C 1
ATOM 743 O O . LEU A 1 93 ? -15.707 4.624 10.758 1.00 96.12 93 LEU A O 1
ATOM 747 N N . THR A 1 94 ? -16.551 5.492 12.663 1.00 95.75 94 THR A N 1
ATOM 748 C CA . THR A 1 94 ? -17.692 6.176 12.043 1.00 95.75 94 THR A CA 1
ATOM 749 C C . THR A 1 94 ? -17.235 7.273 11.081 1.00 95.75 94 THR A C 1
ATOM 751 O O . THR A 1 94 ? -17.758 7.367 9.970 1.00 95.75 94 THR A O 1
ATOM 754 N N . GLU A 1 95 ? -16.216 8.060 11.446 1.00 95.12 95 GLU A N 1
ATOM 755 C CA . GLU A 1 95 ? -15.605 9.074 10.570 1.00 95.12 95 GLU A CA 1
ATOM 756 C C . GLU A 1 95 ? -15.012 8.465 9.289 1.00 95.12 95 GLU A C 1
ATOM 758 O O . GLU A 1 95 ? -15.014 9.106 8.236 1.00 95.12 95 GLU A O 1
ATOM 763 N N . MET A 1 96 ? -14.553 7.212 9.355 1.00 94.06 96 MET A N 1
ATOM 764 C CA . MET A 1 96 ? -14.052 6.448 8.205 1.00 94.06 96 MET A CA 1
ATOM 765 C C . MET A 1 96 ? -15.146 5.722 7.412 1.00 94.06 96 MET A C 1
ATOM 767 O O . MET A 1 96 ? -14.845 5.048 6.425 1.00 94.06 96 MET A O 1
ATOM 771 N N . GLY A 1 97 ? -16.411 5.878 7.808 1.00 95.19 97 GLY A N 1
ATOM 772 C CA . GLY A 1 97 ? -17.564 5.301 7.120 1.00 95.19 97 GLY A CA 1
ATOM 773 C C . GLY A 1 97 ? -17.877 3.855 7.505 1.00 95.19 97 GLY A C 1
ATOM 774 O O . GLY A 1 97 ? -18.599 3.188 6.764 1.00 95.19 97 GLY A O 1
ATOM 775 N N . TYR A 1 98 ? -17.357 3.366 8.633 1.00 96.25 98 TYR A N 1
ATOM 776 C CA . TYR A 1 98 ? -17.708 2.054 9.179 1.00 96.25 98 TYR A CA 1
ATOM 777 C C . TYR A 1 98 ? -18.812 2.168 10.221 1.00 96.25 98 TYR A C 1
ATOM 779 O O . TYR A 1 98 ? -18.803 3.065 11.059 1.00 96.25 98 TYR A O 1
ATOM 787 N N . LYS A 1 99 ? -19.746 1.215 10.215 1.00 95.19 99 LYS A N 1
ATOM 788 C CA . LYS A 1 99 ? -20.812 1.137 11.224 1.00 95.19 99 LYS A CA 1
ATOM 789 C C . LYS A 1 99 ? -20.288 0.713 12.590 1.00 95.19 99 LYS A C 1
ATOM 791 O O . LYS A 1 99 ? -20.882 1.062 13.603 1.00 95.19 99 LYS A O 1
ATOM 796 N N . ASN A 1 100 ? -19.252 -0.121 12.608 1.00 94.25 100 ASN A N 1
ATOM 797 C CA . ASN A 1 100 ? -18.634 -0.665 13.810 1.00 94.25 100 ASN A CA 1
ATOM 798 C C . ASN A 1 100 ? -17.268 -1.286 13.475 1.00 94.25 100 ASN A C 1
ATOM 800 O O . ASN A 1 100 ? -16.858 -1.354 12.315 1.00 94.25 100 ASN A O 1
ATOM 804 N N . GLN A 1 101 ? -16.579 -1.770 14.509 1.00 95.50 101 GLN A N 1
ATOM 805 C CA . GLN A 1 101 ? -15.272 -2.405 14.372 1.00 95.50 101 GLN A CA 1
ATOM 806 C C . GLN A 1 101 ? -15.315 -3.662 13.493 1.00 95.50 101 GLN A C 1
ATOM 808 O O . GLN A 1 101 ? -14.388 -3.882 12.717 1.00 95.50 101 GLN A O 1
ATOM 813 N N . GLN A 1 102 ? -16.371 -4.475 13.610 1.00 96.00 102 GLN A N 1
ATOM 814 C CA . GLN A 1 102 ? -16.482 -5.737 12.880 1.00 96.00 102 GLN A CA 1
ATOM 815 C C . GLN A 1 102 ? -16.532 -5.499 11.371 1.00 96.00 102 GLN A C 1
ATOM 817 O O . GLN A 1 102 ? -15.822 -6.171 10.643 1.00 96.00 102 GLN A O 1
ATOM 822 N N . GLU A 1 103 ? -17.253 -4.475 10.903 1.00 96.00 103 GLU A N 1
ATOM 823 C CA . GLU A 1 103 ? -17.289 -4.145 9.473 1.00 96.00 103 GLU A CA 1
ATOM 824 C C . GLU A 1 103 ? -15.893 -3.817 8.910 1.00 96.00 103 GLU A C 1
ATOM 826 O O . GLU A 1 103 ? -15.591 -4.141 7.761 1.00 96.00 103 GLU A O 1
ATOM 831 N N . PHE A 1 104 ? -15.025 -3.170 9.697 1.00 95.94 104 PHE A N 1
ATOM 832 C CA . PHE A 1 104 ? -13.651 -2.918 9.259 1.00 95.94 104 PHE A CA 1
ATOM 833 C C . PHE A 1 104 ? -12.809 -4.197 9.263 1.00 95.94 104 PHE A C 1
ATOM 835 O O . PHE A 1 104 ? -12.041 -4.417 8.328 1.00 95.94 104 PHE A O 1
ATOM 842 N N . VAL A 1 105 ? -12.980 -5.049 10.277 1.00 95.88 105 VAL A N 1
ATOM 843 C CA . VAL A 1 105 ? -12.316 -6.358 10.349 1.00 95.88 105 VAL A CA 1
ATOM 844 C C . VAL A 1 105 ? -12.718 -7.239 9.167 1.00 95.88 105 VAL A C 1
ATOM 846 O O . VAL A 1 105 ? -11.829 -7.733 8.487 1.00 95.88 105 VAL A O 1
ATOM 849 N N . ASP A 1 106 ? -14.008 -7.335 8.841 1.00 95.69 106 ASP A N 1
ATOM 850 C CA . ASP A 1 106 ? -14.508 -8.137 7.717 1.00 95.69 106 ASP A CA 1
ATOM 851 C C . ASP A 1 106 ? -13.877 -7.680 6.386 1.00 95.69 106 ASP A C 1
ATOM 853 O O . ASP A 1 106 ? -13.354 -8.489 5.623 1.00 95.69 106 ASP A O 1
ATOM 857 N N . LYS A 1 107 ? -13.816 -6.361 6.124 1.00 94.38 107 LYS A N 1
ATOM 858 C CA . LYS A 1 107 ? -13.152 -5.834 4.910 1.00 94.38 107 LYS A CA 1
ATOM 859 C C . LYS A 1 107 ? -11.643 -6.081 4.898 1.00 94.38 107 LYS A C 1
ATOM 861 O O . LYS A 1 107 ? -11.043 -6.190 3.827 1.00 94.38 107 LYS A O 1
ATOM 866 N N . ALA A 1 108 ? -11.013 -6.105 6.069 1.00 94.44 108 ALA A N 1
ATOM 867 C CA . ALA A 1 108 ? -9.598 -6.412 6.198 1.00 94.44 108 ALA A CA 1
ATOM 868 C C . ALA A 1 108 ? -9.332 -7.903 5.922 1.00 94.44 108 ALA A C 1
ATOM 870 O O . ALA A 1 108 ? -8.393 -8.227 5.195 1.00 94.44 108 ALA A O 1
ATOM 871 N N . GLU A 1 109 ? -10.187 -8.794 6.422 1.00 93.62 109 GLU A N 1
ATOM 872 C CA . GLU A 1 109 ? -10.149 -10.231 6.134 1.00 93.62 109 GLU A CA 1
ATOM 873 C C . GLU A 1 109 ? -10.382 -10.512 4.643 1.00 93.62 109 GLU A C 1
ATOM 875 O O . GLU A 1 109 ? -9.574 -11.209 4.033 1.00 93.62 109 GLU A O 1
ATOM 880 N N . ASP A 1 110 ? -11.366 -9.865 4.008 1.00 93.38 110 ASP A N 1
ATOM 881 C CA . ASP A 1 110 ? -11.600 -9.977 2.558 1.00 93.38 110 ASP A CA 1
ATOM 882 C C . ASP A 1 110 ? -10.356 -9.583 1.738 1.00 93.38 110 ASP A C 1
ATOM 884 O O . ASP A 1 110 ? -9.973 -10.257 0.774 1.00 93.38 110 ASP A O 1
ATOM 888 N N . LEU A 1 111 ? -9.693 -8.480 2.113 1.00 93.62 111 LEU A N 1
ATOM 889 C CA . LEU A 1 111 ? -8.459 -8.029 1.462 1.00 93.62 111 LEU A CA 1
ATOM 890 C C . LEU A 1 111 ? -7.312 -9.026 1.674 1.00 93.62 111 LEU A C 1
ATOM 892 O O . LEU A 1 111 ? -6.517 -9.276 0.759 1.00 93.62 111 LEU A O 1
ATOM 896 N N . TRP A 1 112 ? -7.210 -9.580 2.879 1.00 91.62 112 TRP A N 1
ATOM 897 C CA . TRP A 1 112 ? -6.210 -10.582 3.217 1.00 91.62 112 TRP A CA 1
ATOM 898 C C . TRP A 1 112 ? -6.402 -11.864 2.401 1.00 91.62 112 TRP A C 1
ATOM 900 O O . TRP A 1 112 ? -5.465 -12.318 1.735 1.00 91.62 112 TRP A O 1
ATOM 910 N N . ASP A 1 113 ? -7.626 -12.381 2.348 1.00 90.44 113 ASP A N 1
ATOM 911 C CA . ASP A 1 113 ? -7.988 -13.560 1.566 1.00 90.44 113 ASP A CA 1
ATOM 912 C C . ASP A 1 113 ? -7.757 -13.335 0.072 1.00 90.44 113 ASP A C 1
ATOM 914 O O . ASP A 1 113 ? -7.217 -14.203 -0.624 1.00 90.44 113 ASP A O 1
ATOM 918 N N . GLN A 1 114 ? -8.073 -12.141 -0.433 1.00 90.31 114 GLN A N 1
ATOM 919 C CA . GLN A 1 114 ? -7.776 -11.766 -1.811 1.00 90.31 114 GLN A CA 1
ATOM 920 C C . GLN A 1 114 ? -6.267 -11.812 -2.104 1.00 90.31 114 GLN A C 1
ATOM 922 O O . GLN A 1 114 ? -5.844 -12.324 -3.150 1.00 90.31 114 GLN A O 1
ATOM 927 N N . PHE A 1 115 ? -5.444 -11.295 -1.189 1.00 88.88 115 PHE A N 1
ATOM 928 C CA . PHE A 1 115 ? -3.988 -11.308 -1.320 1.00 88.88 115 PHE A CA 1
ATOM 929 C C . PHE A 1 115 ? -3.415 -12.732 -1.287 1.00 88.88 115 PHE A C 1
ATOM 931 O O . PHE A 1 115 ? -2.488 -13.041 -2.045 1.00 88.88 115 PHE A O 1
ATOM 938 N N . LEU A 1 116 ? -3.978 -13.613 -0.455 1.00 84.50 116 LEU A N 1
ATOM 939 C CA . LEU A 1 116 ? -3.582 -15.020 -0.376 1.00 84.50 116 LEU A CA 1
ATOM 940 C C . LEU A 1 116 ? -4.042 -15.833 -1.591 1.00 84.50 116 LEU A C 1
ATOM 942 O O . LEU A 1 116 ? -3.270 -16.633 -2.115 1.00 84.50 116 LEU A O 1
ATOM 946 N N . THR A 1 117 ? -5.253 -15.600 -2.096 1.00 78.81 117 THR A N 1
ATOM 947 C CA . THR A 1 117 ? -5.830 -16.360 -3.221 1.00 78.81 117 THR A CA 1
ATOM 948 C C . THR A 1 117 ? -5.120 -16.062 -4.543 1.00 78.81 117 THR A C 1
ATOM 950 O O . THR A 1 117 ? -4.967 -16.942 -5.389 1.00 78.81 117 THR A O 1
ATOM 953 N N . GLN A 1 118 ? -4.584 -14.847 -4.717 1.00 66.56 118 GLN A N 1
ATOM 954 C CA . GLN A 1 118 ? -3.692 -14.540 -5.845 1.00 66.56 118 GLN A CA 1
ATOM 955 C C . GLN A 1 118 ? -2.332 -15.264 -5.763 1.00 66.56 118 GLN A C 1
ATOM 957 O O . GLN A 1 118 ? -1.563 -15.239 -6.728 1.00 66.56 118 GLN A O 1
ATOM 962 N N . LYS A 1 119 ? -2.035 -15.943 -4.647 1.00 58.00 119 LYS A N 1
ATOM 963 C CA . LYS A 1 119 ? -0.883 -16.830 -4.462 1.00 58.00 119 LYS A CA 1
ATOM 964 C C . LYS A 1 119 ? -1.334 -18.295 -4.461 1.00 58.00 119 LYS A C 1
ATOM 966 O O . LYS A 1 119 ? -1.259 -18.977 -3.441 1.00 58.00 119 LYS A O 1
ATOM 971 N N . VAL A 1 120 ? -1.734 -18.810 -5.624 1.00 37.78 120 VAL A N 1
ATOM 972 C CA . VAL A 1 120 ? -1.820 -20.263 -5.873 1.00 37.78 120 VAL A CA 1
ATOM 973 C C . VAL A 1 120 ? -0.391 -20.830 -5.887 1.00 37.78 120 VAL A C 1
ATOM 975 O O . VAL A 1 120 ? 0.228 -20.916 -6.939 1.00 37.78 120 VAL A O 1
ATOM 978 N N . ASP A 1 121 ? 0.170 -21.014 -4.686 1.00 41.53 121 ASP A N 1
ATOM 979 C CA . ASP A 1 121 ? 1.310 -21.861 -4.277 1.00 41.53 121 ASP A CA 1
ATOM 980 C C . ASP A 1 121 ? 1.872 -21.341 -2.935 1.00 41.53 121 ASP A C 1
ATOM 982 O O . ASP A 1 121 ? 3.034 -20.937 -2.795 1.00 41.53 121 ASP A O 1
ATOM 986 N N . SER A 1 122 ? 1.029 -21.319 -1.901 1.00 40.28 122 SER A N 1
ATOM 987 C CA . SER A 1 122 ? 1.357 -20.882 -0.537 1.00 40.28 122 SER A CA 1
ATOM 988 C C . SER A 1 122 ? 2.156 -21.928 0.257 1.00 40.28 122 SER A C 1
ATOM 990 O O . SER A 1 122 ? 1.957 -22.110 1.450 1.00 40.28 122 SER A O 1
ATOM 992 N N . ASN A 1 123 ? 3.141 -22.574 -0.380 1.00 35.81 123 ASN A N 1
ATOM 993 C CA . ASN A 1 123 ? 4.181 -23.342 0.322 1.00 35.81 123 ASN A CA 1
ATOM 994 C C . ASN A 1 123 ? 5.446 -22.509 0.602 1.00 35.81 123 ASN A C 1
ATOM 996 O O . ASN A 1 123 ? 6.492 -23.029 0.996 1.00 35.81 123 ASN A O 1
ATOM 1000 N N . LYS A 1 124 ? 5.384 -21.189 0.399 1.00 43.97 124 LYS A N 1
ATOM 1001 C CA . LYS A 1 124 ? 6.502 -20.287 0.678 1.00 43.97 124 LYS A CA 1
ATOM 1002 C C . LYS A 1 124 ? 6.293 -19.619 2.022 1.00 43.97 124 LYS A C 1
ATOM 1004 O O . LYS A 1 124 ? 5.633 -18.591 2.116 1.00 43.97 124 LYS A O 1
ATOM 1009 N N . ARG A 1 125 ? 6.918 -20.228 3.032 1.00 45.06 125 ARG A N 1
ATOM 1010 C CA . ARG A 1 125 ? 7.265 -19.618 4.318 1.00 45.06 125 ARG A CA 1
ATOM 1011 C C . ARG A 1 125 ? 7.588 -18.138 4.099 1.00 45.06 125 ARG A C 1
ATOM 1013 O O . ARG A 1 125 ? 8.614 -17.820 3.492 1.00 45.06 125 ARG A O 1
ATOM 1020 N N . LEU A 1 126 ? 6.733 -17.252 4.598 1.00 51.78 126 LEU A N 1
ATOM 1021 C CA . LEU A 1 126 ? 7.044 -15.841 4.829 1.00 51.78 126 LEU A CA 1
ATOM 1022 C C . LEU A 1 126 ? 8.050 -15.774 5.998 1.00 51.78 126 LEU A C 1
ATOM 1024 O O . LEU A 1 126 ? 7.784 -15.217 7.048 1.00 51.78 126 LEU A O 1
ATOM 1028 N N . GLY A 1 127 ? 9.199 -16.444 5.861 1.00 48.56 127 GLY A N 1
ATOM 1029 C CA . GLY A 1 127 ? 10.275 -16.368 6.845 1.00 48.56 127 GLY A CA 1
ATOM 1030 C C . GLY A 1 127 ? 10.911 -14.981 6.811 1.00 48.56 127 GLY A C 1
ATOM 1031 O O . GLY A 1 127 ? 10.915 -14.371 5.742 1.00 48.56 127 GLY A O 1
ATOM 1032 N N . ARG A 1 128 ? 11.455 -14.526 7.957 1.00 52.44 128 ARG A N 1
ATOM 1033 C CA . ARG A 1 128 ? 12.093 -13.206 8.207 1.00 52.44 128 ARG A CA 1
ATOM 1034 C C . ARG A 1 128 ? 12.342 -12.399 6.932 1.00 52.44 128 ARG A C 1
ATOM 1036 O O . ARG A 1 128 ? 13.402 -12.489 6.298 1.00 52.44 128 ARG A O 1
ATOM 1043 N N . TYR A 1 129 ? 11.324 -11.651 6.530 1.00 56.91 129 TYR A N 1
ATOM 1044 C CA . TYR A 1 129 ? 11.333 -10.926 5.275 1.00 56.91 129 TYR A CA 1
ATOM 1045 C C . TYR A 1 129 ? 12.017 -9.578 5.513 1.00 56.91 129 TYR A C 1
ATOM 1047 O O . TYR A 1 129 ? 11.440 -8.664 6.077 1.00 56.91 129 TYR A O 1
ATOM 1055 N N . HIS A 1 130 ? 13.268 -9.426 5.073 1.00 69.31 130 HIS A N 1
ATOM 1056 C CA . HIS A 1 130 ? 13.979 -8.133 5.111 1.00 69.31 130 HIS A CA 1
ATOM 1057 C C . HIS A 1 130 ? 13.545 -7.186 3.974 1.00 69.31 130 HIS A C 1
ATOM 1059 O O . HIS A 1 130 ? 14.374 -6.552 3.320 1.00 69.31 130 HIS A O 1
ATOM 1065 N N . GLY A 1 131 ? 12.263 -7.184 3.634 1.00 86.69 131 GLY A N 1
ATOM 1066 C CA . GLY A 1 131 ? 11.705 -6.378 2.559 1.00 86.69 131 GLY A CA 1
ATOM 1067 C C . GLY A 1 131 ? 10.245 -6.069 2.836 1.00 86.69 131 GLY A C 1
ATOM 1068 O O . GLY A 1 131 ? 9.631 -6.704 3.687 1.00 86.69 131 GLY A O 1
ATOM 1069 N N . SER A 1 132 ? 9.700 -5.119 2.092 1.00 91.69 132 SER A N 1
ATOM 1070 C CA . SER A 1 132 ? 8.321 -4.678 2.251 1.00 91.69 132 SER A CA 1
ATOM 1071 C C . SER A 1 132 ? 7.474 -5.155 1.079 1.00 91.69 132 SER A C 1
ATOM 1073 O O . SER A 1 132 ? 7.930 -5.149 -0.069 1.00 91.69 132 SER A O 1
ATOM 1075 N N . VAL A 1 133 ? 6.241 -5.559 1.356 1.00 94.31 133 VAL A N 1
ATOM 1076 C CA . VAL A 1 133 ? 5.222 -5.869 0.352 1.00 94.31 133 VAL A CA 1
ATOM 1077 C C . VAL A 1 133 ? 4.018 -4.991 0.629 1.00 94.31 133 VAL A C 1
ATOM 1079 O O . VAL A 1 13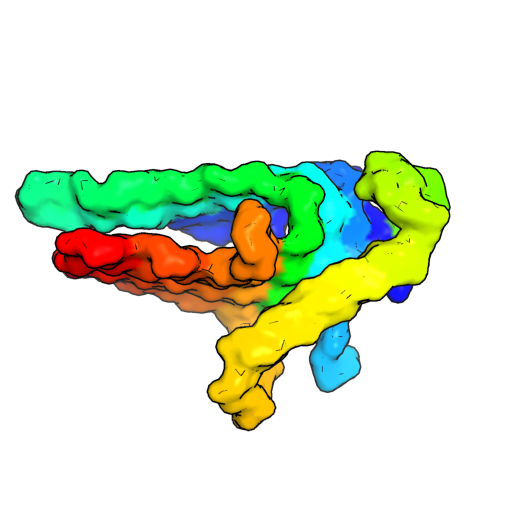3 ? 3.530 -4.976 1.750 1.00 94.31 133 VAL A O 1
ATOM 1082 N N . PHE A 1 134 ? 3.516 -4.306 -0.388 1.00 96.38 134 PHE A N 1
ATOM 1083 C CA . PHE A 1 134 ? 2.265 -3.571 -0.314 1.00 96.38 134 PHE A CA 1
ATOM 1084 C C . PHE A 1 134 ? 1.290 -4.112 -1.348 1.00 96.38 134 PHE A C 1
ATOM 1086 O O . PHE A 1 134 ? 1.692 -4.436 -2.468 1.00 96.38 134 PHE A O 1
ATOM 1093 N N . ALA A 1 135 ? 0.018 -4.199 -0.974 1.00 96.25 135 ALA A N 1
ATOM 1094 C CA . ALA A 1 135 ? -1.057 -4.574 -1.879 1.00 96.25 135 ALA A CA 1
ATOM 1095 C C . ALA A 1 135 ? -2.175 -3.537 -1.803 1.00 96.25 135 ALA A C 1
ATOM 1097 O O . ALA A 1 135 ? -2.773 -3.335 -0.747 1.00 96.25 135 ALA A O 1
ATOM 1098 N N . PHE A 1 136 ? -2.448 -2.886 -2.929 1.00 95.81 136 PHE A N 1
ATOM 1099 C CA . PHE A 1 136 ? -3.429 -1.816 -3.039 1.00 95.81 136 PHE A CA 1
ATOM 1100 C C . PHE A 1 136 ? -4.595 -2.277 -3.898 1.00 95.81 136 PHE A C 1
ATOM 1102 O O . PHE A 1 136 ? -4.383 -2.679 -5.042 1.00 95.81 136 PHE A O 1
ATOM 1109 N N . GLN A 1 137 ? -5.823 -2.137 -3.411 1.00 92.06 137 GLN A N 1
ATOM 1110 C CA . GLN A 1 137 ? -6.990 -2.328 -4.268 1.00 92.06 137 GLN A CA 1
ATOM 1111 C C . GLN A 1 137 ? -7.032 -1.242 -5.352 1.00 92.06 137 GLN A C 1
ATOM 1113 O O . GLN A 1 137 ? -6.781 -0.060 -5.088 1.00 92.06 137 GLN A O 1
ATOM 1118 N N . ASN A 1 138 ? -7.299 -1.634 -6.592 1.00 89.06 138 ASN A N 1
ATOM 1119 C CA . ASN A 1 138 ? -7.569 -0.722 -7.699 1.00 89.06 138 ASN A CA 1
ATOM 1120 C C . ASN A 1 138 ? -9.078 -0.611 -7.966 1.00 89.06 138 ASN A C 1
ATOM 1122 O O . ASN A 1 138 ? -9.893 -1.188 -7.242 1.00 89.06 138 ASN A O 1
ATOM 1126 N N . GLU A 1 139 ? -9.456 0.196 -8.957 1.00 87.12 139 GLU A N 1
ATOM 1127 C CA . GLU A 1 139 ? -10.863 0.494 -9.248 1.00 87.12 139 GLU A CA 1
ATOM 1128 C C . GLU A 1 139 ? -11.661 -0.755 -9.633 1.00 87.12 139 GLU A C 1
ATOM 1130 O O . GLU A 1 139 ? -12.787 -0.905 -9.162 1.00 87.12 139 GLU A O 1
ATOM 1135 N N . ASP A 1 140 ? -11.030 -1.694 -10.345 1.00 88.06 140 ASP A N 1
ATOM 1136 C CA . ASP A 1 140 ? -11.597 -2.988 -10.751 1.00 88.06 140 ASP A CA 1
ATOM 1137 C C . ASP A 1 140 ? -11.628 -4.029 -9.620 1.00 88.06 140 ASP A C 1
ATOM 1139 O O . ASP A 1 140 ? -11.923 -5.206 -9.848 1.00 88.06 140 ASP A O 1
ATOM 1143 N N . GLY A 1 141 ? -11.247 -3.638 -8.403 1.00 84.69 141 GLY A N 1
ATOM 1144 C CA . GLY A 1 141 ? -11.146 -4.545 -7.267 1.00 84.69 141 GLY A CA 1
ATOM 1145 C C . GLY A 1 141 ? -10.027 -5.574 -7.414 1.00 84.69 141 GLY A C 1
ATOM 1146 O O . GLY A 1 141 ? -10.065 -6.592 -6.737 1.00 84.69 141 GLY A O 1
ATOM 1147 N N . ARG A 1 142 ? -9.029 -5.350 -8.281 1.00 89.75 142 ARG A N 1
ATOM 1148 C CA . ARG A 1 142 ? -7.793 -6.150 -8.351 1.00 89.75 142 ARG A CA 1
ATOM 1149 C C . ARG A 1 142 ? -6.709 -5.527 -7.468 1.00 89.75 142 ARG A C 1
ATOM 1151 O O . ARG A 1 142 ? -6.843 -4.397 -7.007 1.00 89.75 142 ARG A O 1
ATOM 1158 N N . LEU A 1 143 ? -5.631 -6.275 -7.230 1.00 93.19 143 LEU A N 1
ATOM 1159 C CA . LEU A 1 143 ? -4.513 -5.810 -6.410 1.00 93.19 143 LEU A CA 1
ATOM 1160 C C . LEU A 1 143 ? -3.355 -5.324 -7.279 1.00 93.19 143 LEU A C 1
ATOM 1162 O O . LEU A 1 143 ? -2.812 -6.083 -8.084 1.00 93.19 143 LEU A O 1
ATOM 1166 N N . ASP A 1 144 ? -2.946 -4.082 -7.046 1.00 95.19 144 ASP A N 1
ATOM 1167 C CA . ASP A 1 144 ? -1.647 -3.573 -7.460 1.00 95.19 144 ASP A CA 1
ATOM 1168 C C . ASP A 1 144 ? -0.635 -3.931 -6.366 1.00 95.19 144 ASP A C 1
ATOM 1170 O O . ASP A 1 144 ? -0.859 -3.640 -5.189 1.00 95.19 144 ASP A O 1
ATOM 1174 N N . ILE A 1 145 ? 0.475 -4.567 -6.732 1.00 96.06 145 ILE A N 1
ATOM 1175 C CA . ILE A 1 145 ? 1.454 -5.099 -5.780 1.00 96.06 145 ILE A CA 1
ATOM 1176 C C . ILE A 1 145 ? 2.776 -4.350 -5.913 1.00 96.06 145 ILE A C 1
ATOM 1178 O O . ILE A 1 145 ? 3.363 -4.317 -6.994 1.00 96.06 145 ILE A O 1
ATOM 1182 N N . LEU A 1 146 ? 3.280 -3.820 -4.799 1.00 96.88 146 LEU A N 1
ATOM 1183 C CA . LEU A 1 146 ? 4.639 -3.297 -4.671 1.00 96.88 146 LEU A CA 1
ATOM 1184 C C . LEU A 1 146 ? 5.466 -4.240 -3.795 1.00 96.88 146 LEU A C 1
ATOM 1186 O O . LEU A 1 146 ? 5.042 -4.610 -2.707 1.00 96.88 146 LEU A O 1
ATOM 1190 N N . VAL A 1 147 ? 6.666 -4.601 -4.236 1.00 95.50 147 VAL A N 1
ATOM 1191 C CA . VAL A 1 147 ? 7.640 -5.359 -3.446 1.00 95.50 147 VAL A CA 1
ATOM 1192 C C . VAL A 1 147 ? 8.964 -4.617 -3.461 1.00 95.50 147 VAL A C 1
ATOM 1194 O O . VAL A 1 147 ? 9.503 -4.330 -4.527 1.00 95.50 147 VAL A O 1
ATOM 1197 N N . SER A 1 148 ? 9.519 -4.355 -2.284 1.00 93.38 148 SER A N 1
ATOM 1198 C CA . SER A 1 148 ? 10.807 -3.689 -2.106 1.00 93.38 148 SER A CA 1
ATOM 1199 C C . SER A 1 148 ? 11.738 -4.555 -1.265 1.00 93.38 148 SER A C 1
ATOM 1201 O O . SER A 1 148 ? 11.351 -5.050 -0.208 1.00 93.38 148 SER A O 1
ATOM 1203 N N . LYS A 1 149 ? 12.985 -4.739 -1.706 1.00 91.06 149 LYS A N 1
ATOM 1204 C CA . LYS A 1 149 ? 14.029 -5.425 -0.928 1.00 91.06 149 LYS A CA 1
ATOM 1205 C C . LYS A 1 149 ? 15.410 -4.870 -1.267 1.00 91.06 149 LYS A C 1
ATOM 1207 O O . LYS A 1 149 ? 15.984 -5.208 -2.307 1.00 91.06 149 LYS A O 1
ATOM 1212 N N . GLY A 1 150 ? 15.973 -4.071 -0.361 1.00 87.69 150 GLY A N 1
ATOM 1213 C CA . GLY A 1 150 ? 17.210 -3.331 -0.622 1.00 87.69 150 GLY A CA 1
ATOM 1214 C C . GLY A 1 150 ? 17.041 -2.435 -1.851 1.00 87.69 150 GLY A C 1
ATOM 1215 O O . GLY A 1 150 ? 16.063 -1.710 -1.951 1.00 87.69 150 GLY A O 1
ATOM 1216 N N . SER A 1 151 ? 17.944 -2.544 -2.827 1.00 88.31 151 SER A N 1
ATOM 1217 C CA . SER A 1 151 ? 17.861 -1.798 -4.093 1.00 88.31 151 SER A CA 1
ATOM 1218 C C . SER A 1 151 ? 16.932 -2.412 -5.146 1.00 88.31 151 SER A C 1
ATOM 1220 O O . SER A 1 151 ? 16.903 -1.932 -6.279 1.00 88.31 151 SER A O 1
ATOM 1222 N N . LYS A 1 152 ? 16.229 -3.507 -4.821 1.00 93.69 152 LYS A N 1
ATOM 1223 C CA . LYS A 1 152 ? 15.280 -4.155 -5.731 1.00 93.69 152 LYS A CA 1
ATOM 1224 C C . LYS A 1 152 ? 13.873 -3.644 -5.482 1.00 93.69 152 LYS A C 1
ATOM 1226 O O . LYS A 1 152 ? 13.413 -3.677 -4.341 1.00 93.69 152 LYS A O 1
ATOM 1231 N N . LEU A 1 153 ? 13.180 -3.310 -6.558 1.00 95.69 153 LEU A N 1
ATOM 1232 C CA . LEU A 1 153 ? 11.789 -2.887 -6.544 1.00 95.69 153 LEU A CA 1
ATOM 1233 C C . LEU A 1 153 ? 11.018 -3.645 -7.619 1.00 95.69 153 LEU A C 1
ATOM 1235 O O . LEU A 1 153 ? 11.522 -3.840 -8.724 1.00 95.69 153 LEU A O 1
ATOM 1239 N N . VAL A 1 154 ? 9.801 -4.063 -7.308 1.00 96.69 154 VAL A N 1
ATOM 1240 C CA . VAL A 1 154 ? 8.846 -4.599 -8.276 1.00 96.69 154 VAL A CA 1
ATOM 1241 C C . VAL A 1 154 ? 7.515 -3.919 -8.031 1.00 96.69 154 VAL A C 1
ATOM 1243 O O . VAL A 1 154 ? 7.007 -3.989 -6.919 1.00 96.69 154 VAL A O 1
ATOM 1246 N N . TYR A 1 155 ? 6.939 -3.311 -9.058 1.00 97.25 155 TYR A N 1
ATOM 1247 C CA . TYR A 1 155 ? 5.572 -2.816 -9.039 1.00 97.25 155 TYR A CA 1
ATOM 1248 C C . TYR A 1 155 ? 4.779 -3.481 -10.157 1.00 97.25 155 TYR A C 1
ATOM 1250 O O . TYR A 1 155 ? 5.217 -3.511 -11.307 1.00 97.25 155 TYR A O 1
ATOM 1258 N N . LYS A 1 156 ? 3.635 -4.063 -9.809 1.00 95.56 156 LYS A N 1
ATOM 1259 C CA . LYS A 1 156 ? 2.785 -4.807 -10.732 1.00 95.56 156 LYS A CA 1
ATOM 1260 C C . LYS A 1 156 ? 1.347 -4.328 -10.613 1.00 95.56 156 LYS A C 1
ATOM 1262 O O . LYS A 1 156 ? 0.766 -4.411 -9.537 1.00 95.56 156 LYS A O 1
ATOM 1267 N N . THR A 1 157 ? 0.767 -3.952 -11.739 1.00 94.00 157 THR A N 1
ATOM 1268 C CA . THR A 1 157 ? -0.672 -3.755 -11.948 1.00 94.00 157 THR A CA 1
ATOM 1269 C C . THR A 1 157 ? -1.132 -4.700 -13.075 1.00 94.00 157 THR A C 1
ATOM 1271 O O . THR A 1 157 ? -0.309 -5.454 -13.614 1.00 94.00 157 THR A O 1
ATOM 1274 N N . PRO A 1 158 ? -2.423 -4.728 -13.453 1.00 90.44 158 PRO A N 1
ATOM 1275 C CA . PRO A 1 158 ? -2.870 -5.464 -14.639 1.00 90.44 158 PRO A CA 1
ATOM 1276 C C . PRO A 1 158 ? -2.156 -5.040 -15.933 1.00 90.44 158 PRO A C 1
ATOM 1278 O O . PRO A 1 158 ? -1.829 -5.899 -16.753 1.00 90.44 158 PRO A O 1
ATOM 1281 N N . ASP A 1 159 ? -1.859 -3.746 -16.071 1.00 91.50 159 ASP A N 1
ATOM 1282 C CA . ASP A 1 159 ? -1.322 -3.153 -17.302 1.00 91.50 159 ASP A CA 1
ATOM 1283 C C . ASP A 1 159 ? 0.169 -2.816 -17.219 1.00 91.50 159 ASP A C 1
ATOM 1285 O O . ASP A 1 159 ? 0.776 -2.435 -18.215 1.00 91.50 159 ASP A O 1
ATOM 1289 N N . LEU A 1 160 ? 0.789 -2.953 -16.049 1.00 94.06 160 LEU A N 1
ATOM 1290 C CA . LEU A 1 160 ?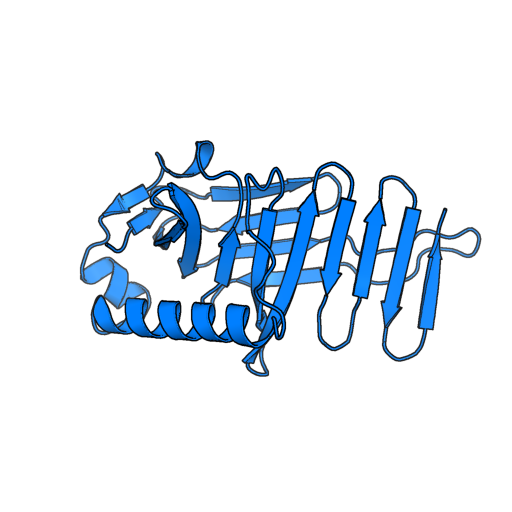 2.167 -2.536 -15.830 1.00 94.06 160 LEU A CA 1
ATOM 1291 C C . LEU A 1 160 ? 2.936 -3.573 -15.024 1.00 94.06 160 LEU A C 1
ATOM 1293 O O . LEU A 1 160 ? 2.495 -4.016 -13.967 1.00 94.06 160 LEU A O 1
ATOM 1297 N N . VAL A 1 161 ? 4.137 -3.909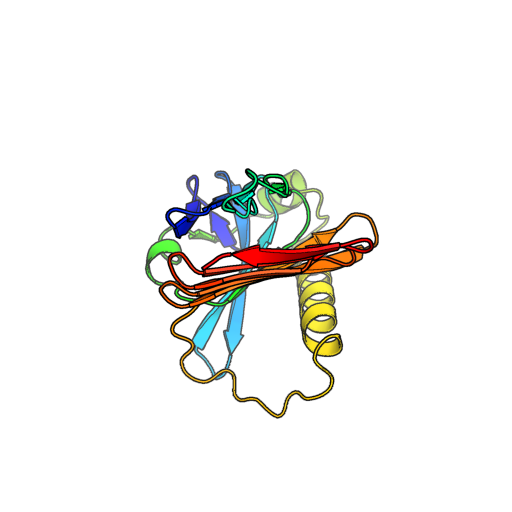 -15.481 1.00 96.50 161 VAL A N 1
ATOM 1298 C CA . VAL A 1 161 ? 5.150 -4.562 -14.652 1.00 96.50 161 VAL A CA 1
ATOM 1299 C C . VAL A 1 161 ? 6.418 -3.733 -14.728 1.00 96.50 161 VAL A C 1
ATOM 1301 O O . VAL A 1 161 ? 7.067 -3.672 -15.768 1.00 96.50 161 VAL A O 1
ATOM 1304 N N . PHE A 1 162 ? 6.775 -3.119 -13.611 1.00 96.75 162 PHE A N 1
ATOM 1305 C CA . PHE A 1 162 ? 8.016 -2.389 -13.433 1.00 96.75 162 PHE A CA 1
ATOM 1306 C C . PHE A 1 162 ? 8.918 -3.154 -12.471 1.00 96.75 162 PHE A C 1
ATOM 1308 O O . PHE A 1 162 ? 8.493 -3.559 -11.389 1.00 96.75 162 PHE A O 1
ATOM 1315 N N . VAL A 1 163 ? 10.172 -3.356 -12.856 1.00 96.69 163 VAL A N 1
ATOM 1316 C CA . VAL A 1 163 ? 11.194 -4.001 -12.034 1.00 96.69 163 VAL A CA 1
ATOM 1317 C C . VAL A 1 163 ? 12.441 -3.141 -12.072 1.00 96.69 163 VAL A C 1
ATOM 1319 O O . VAL A 1 163 ? 12.927 -2.825 -13.153 1.00 96.69 163 VAL A O 1
ATOM 1322 N N . SER A 1 164 ? 13.011 -2.822 -10.915 1.00 94.88 164 SER A N 1
ATOM 1323 C CA . SER A 1 164 ? 14.303 -2.146 -10.838 1.00 94.88 164 SER A CA 1
ATOM 1324 C C . SER A 1 164 ? 15.271 -2.846 -9.890 1.00 94.88 164 SER A C 1
ATOM 1326 O O . SER A 1 164 ? 14.881 -3.524 -8.934 1.00 94.88 164 SER A O 1
ATOM 1328 N N . LYS A 1 165 ? 16.566 -2.725 -10.196 1.00 93.31 165 LYS A N 1
ATOM 1329 C CA . LYS A 1 165 ? 17.682 -3.152 -9.347 1.00 93.31 165 LYS A CA 1
ATOM 1330 C C . LYS A 1 165 ? 18.873 -2.222 -9.581 1.00 93.31 165 LYS A C 1
ATOM 1332 O O . LYS A 1 165 ? 19.680 -2.465 -10.481 1.00 93.31 165 LYS A O 1
ATOM 1337 N N . GLY A 1 166 ? 19.011 -1.197 -8.742 1.00 87.19 166 GLY A N 1
ATOM 1338 C CA . GLY A 1 166 ? 19.984 -0.123 -8.976 1.00 87.19 166 GLY A CA 1
ATOM 1339 C C . GLY A 1 166 ? 19.641 0.651 -10.255 1.00 87.19 166 GLY A C 1
ATOM 1340 O O . GLY A 1 166 ? 18.495 1.068 -10.415 1.00 87.19 166 GLY A O 1
ATOM 1341 N N . SER A 1 167 ? 20.602 0.787 -11.175 1.00 85.56 167 SER A N 1
ATOM 1342 C CA . SER A 1 167 ? 20.397 1.418 -12.492 1.00 85.56 167 SER A CA 1
ATOM 1343 C C . SER A 1 167 ? 19.540 0.585 -13.448 1.00 85.56 167 SER A C 1
ATOM 1345 O O . SER A 1 167 ? 18.917 1.125 -14.351 1.00 85.56 167 SER A O 1
ATOM 1347 N N . LYS A 1 168 ? 19.476 -0.735 -13.246 1.00 92.50 168 LYS A N 1
ATOM 1348 C CA . LYS A 1 168 ? 18.811 -1.644 -14.183 1.00 92.50 168 LYS A CA 1
ATOM 1349 C C . LYS A 1 168 ? 17.308 -1.581 -14.007 1.00 92.50 168 LYS A C 1
ATOM 1351 O O . LYS A 1 168 ? 16.822 -1.803 -12.893 1.00 92.50 168 LYS A O 1
ATOM 1356 N N . VAL A 1 169 ? 16.591 -1.381 -15.105 1.00 93.94 169 VAL A N 1
ATOM 1357 C CA . VAL A 1 169 ? 15.130 -1.281 -15.125 1.00 93.94 169 VAL A CA 1
ATOM 1358 C C . VAL A 1 169 ? 14.554 -2.178 -16.216 1.00 93.94 169 VAL A C 1
ATOM 1360 O O . VAL A 1 169 ? 15.096 -2.272 -17.315 1.00 93.94 169 VAL A O 1
ATOM 1363 N N . VAL A 1 170 ? 13.442 -2.837 -15.905 1.00 95.50 170 VAL A N 1
ATOM 1364 C CA . VAL A 1 170 ? 12.567 -3.491 -16.877 1.00 95.50 170 VAL A CA 1
ATOM 1365 C C . VAL A 1 170 ? 11.173 -2.913 -16.703 1.00 95.50 170 VAL A C 1
ATOM 1367 O O . VAL A 1 170 ? 10.607 -2.977 -15.612 1.00 95.50 170 VAL A O 1
ATOM 1370 N N . LEU A 1 171 ? 10.621 -2.384 -17.786 1.00 95.00 171 LEU A N 1
ATOM 1371 C CA . LEU A 1 171 ? 9.264 -1.868 -17.857 1.00 95.00 171 LEU A CA 1
ATOM 1372 C C . LEU A 1 171 ? 8.510 -2.665 -18.920 1.00 95.00 171 LEU A C 1
ATOM 1374 O O . LEU A 1 171 ? 8.928 -2.718 -20.071 1.00 95.00 171 LEU A O 1
ATOM 1378 N N . LYS A 1 172 ? 7.407 -3.300 -18.537 1.00 94.38 172 LYS A N 1
ATOM 1379 C CA . LYS A 1 172 ? 6.498 -3.997 -19.449 1.00 94.38 172 LYS A CA 1
ATOM 1380 C C . LYS A 1 172 ? 5.111 -3.386 -19.334 1.00 94.38 172 LYS A C 1
ATOM 1382 O O . LYS A 1 172 ? 4.543 -3.367 -18.244 1.00 94.38 172 LYS A O 1
ATOM 1387 N N . SER A 1 173 ? 4.559 -2.982 -20.468 1.00 91.81 173 SER A N 1
ATOM 1388 C CA . SER A 1 173 ? 3.163 -2.570 -20.636 1.00 91.81 173 SER A CA 1
ATOM 1389 C C . SER A 1 173 ? 2.499 -3.453 -21.715 1.00 91.81 173 SER A C 1
ATOM 1391 O O . SER A 1 173 ? 3.152 -4.376 -22.218 1.00 91.81 173 SER A O 1
ATOM 1393 N N . PRO A 1 174 ? 1.211 -3.277 -22.076 1.00 88.62 174 PRO A N 1
ATOM 1394 C CA . PRO A 1 174 ? 0.553 -4.151 -23.050 1.00 88.62 174 PRO A CA 1
ATOM 1395 C C . PRO A 1 174 ? 1.171 -4.096 -24.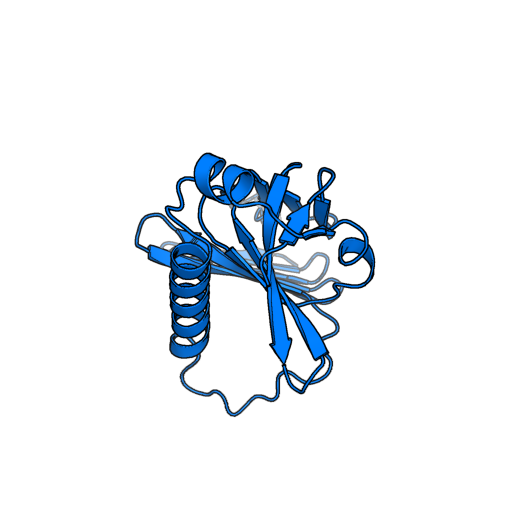457 1.00 88.62 174 PRO A C 1
ATOM 1397 O O . PRO A 1 174 ? 1.038 -5.059 -25.207 1.00 88.62 174 PRO A O 1
ATOM 1400 N N . GLY A 1 175 ? 1.844 -2.995 -24.811 1.00 86.75 175 GLY A N 1
ATOM 1401 C CA . GLY A 1 175 ? 2.388 -2.767 -26.155 1.00 86.75 175 GLY A CA 1
ATOM 1402 C C . GLY A 1 175 ? 3.912 -2.799 -26.266 1.00 86.75 175 GLY A C 1
ATOM 1403 O O . GLY A 1 175 ? 4.426 -2.845 -27.378 1.00 86.75 175 GLY A O 1
ATOM 1404 N N . GLU A 1 176 ? 4.643 -2.779 -25.151 1.00 89.00 176 GLU A N 1
ATOM 1405 C CA . GLU A 1 176 ? 6.100 -2.633 -25.175 1.00 89.00 176 GLU A CA 1
ATOM 1406 C C . GLU A 1 176 ? 6.784 -3.302 -23.981 1.00 89.00 176 GLU A C 1
ATOM 1408 O O . GLU A 1 176 ? 6.216 -3.488 -22.899 1.00 89.00 176 GLU A O 1
ATOM 1413 N N . VAL A 1 177 ? 8.049 -3.657 -24.206 1.00 93.00 177 VAL A N 1
ATOM 1414 C CA . VAL A 1 177 ? 8.985 -4.083 -23.172 1.00 93.00 177 VAL A CA 1
ATOM 1415 C C . VAL A 1 177 ? 10.254 -3.263 -23.339 1.00 93.00 177 VAL A C 1
ATOM 1417 O O . VAL A 1 177 ? 10.934 -3.372 -24.356 1.00 93.00 177 VAL A O 1
ATOM 1420 N N . VAL A 1 178 ? 10.578 -2.472 -22.324 1.00 91.75 178 VAL A N 1
ATOM 1421 C CA . VAL A 1 178 ? 11.777 -1.638 -22.270 1.00 91.75 178 VAL A CA 1
ATOM 1422 C C . VAL A 1 178 ? 12.736 -2.217 -21.243 1.00 91.75 178 VAL A C 1
ATOM 1424 O O . VAL A 1 178 ? 12.341 -2.590 -20.135 1.00 91.75 178 VAL A O 1
ATOM 1427 N N . VAL A 1 179 ? 14.011 -2.293 -21.617 1.00 90.94 179 VAL A N 1
ATOM 1428 C CA . VAL A 1 179 ? 15.094 -2.742 -20.741 1.00 90.94 179 VAL A CA 1
ATOM 1429 C C . VAL A 1 179 ? 16.188 -1.687 -20.746 1.00 90.94 179 VAL A C 1
ATOM 1431 O O . VAL A 1 179 ? 16.724 -1.357 -21.799 1.00 90.94 179 VAL A O 1
ATOM 1434 N N . SER A 1 180 ? 16.544 -1.214 -19.558 1.00 88.25 180 SER A N 1
ATOM 1435 C CA . SER A 1 180 ? 17.634 -0.271 -19.319 1.00 88.25 180 SER A CA 1
ATOM 1436 C C . SER A 1 180 ? 18.693 -0.889 -18.399 1.00 88.25 180 SER A C 1
ATOM 1438 O O . SER A 1 180 ? 18.371 -1.738 -17.553 1.00 88.25 180 SER A O 1
ATOM 1440 N N . LYS A 1 181 ? 19.964 -0.522 -18.600 1.00 78.50 181 LYS A N 1
ATOM 1441 C CA . LYS A 1 181 ? 21.130 -1.113 -17.927 1.00 78.50 181 LYS A CA 1
ATOM 1442 C C . LYS A 1 181 ? 21.923 -0.091 -17.128 1.00 78.50 181 LYS A C 1
ATOM 1444 O O . LYS A 1 181 ? 22.301 0.928 -17.724 1.00 78.50 181 LYS A O 1
#

Secondary structure (DSSP, 8-state):
--EEESS-EEEEEETTEEEEE-TT-EEEEEEETTEEEEEEEESSEEEEE---EEETTEEES--EEEEE-S-EEEES--HHHHTTEEEPPHHHHHHTT-SSHHHHHHHHHHHHHHHHHT-S---S---S--SEEEEEE-TTSPEEEEEEETTEEEEE-SS-EEEEETTEEEEE-SS-EEEE-

Sequence (181 aa):
MVLKSTETLTLWRTERGIIETSRNTLAIPLELDDRQEGYIFQGRGKLLLDTIAETDEGAVGKSVEKELHRPFLMFGDTEEIQQRFVPASEEDLTEMGYKNQQEFVDKAEDLWDQFLTQKVDSNKRLGRYHGSVFAFQNEDGRLDILVSKGSKLVYKTPDLVFVSKGSKVVLKSPGEVVVSK

Radius of gyration: 17.06 Å; chains: 1; bounding box: 42×35×47 Å

pLDDT: mean 89.93, std 12.27, range [35.81, 98.25]

Foldseek 3Di:
DKKFFQAKDFPDDDPFWTKIFGGLKIWDFDDDPNDRFWIWIAHWIKIWGRLWAQDPVGIDDDIDIDIGHAIKIKGADCPVPPVRIDDDDQVSCVVSVHNGPVSVVVSVVVNVVLVVVVPPPPPDPPPRDNWMWMWGQDPVRHTFIWIGHPQWIWTDDPAWTWITRVNWIWIDGPPDIDTTD